Protein AF-A0A4U8Z7M3-F1 (afdb_monomer)

Solvent-accessible surface area (backbone atoms only — not comparable to full-atom values): 5163 Å² total; per-residue (Å²): 132,60,69,62,59,52,42,54,49,50,46,40,41,70,78,64,49,31,80,43,80,44,73,78,44,74,45,67,44,81,86,89,52,69,29,33,35,30,37,32,41,32,32,28,70,40,60,71,63,60,72,67,68,63,94,64,95,64,88,58,66,40,81,48,36,34,42,38,31,28,35,76,86,50,47,77,77,49,73,44,81,52,65,92,83,79,124

Sequence (87 aa):
MSAARAAVKQFLESELGARETRITKIAPVEHGALGWSAEAEILVPNLEIKTLGLPLTQEILEQEYYLVELDIDLIVRSYEYLSPSSH

Radius of gyration: 14.69 Å; Cα contacts (8 Å, |Δi|>4): 159; chains: 1; bounding box: 38×23×39 Å

Foldseek 3Di:
DDPLVVLVVCCCCPVVVFPDKDFPDKDADPDPFAWMKIKMKTWHFDVVVVVVVDPDPDGDTDIWIKIWIAHNVSHTPDMDTDPPPPD

Secondary structure (DSSP, 8-state):
--HHHHHHHHHHHHTS--SEEEEEEEEEPSSS--EEEEEEEEEEE-HHHHHTT---SSPPEEEEEEEEEEETTS-EEEEEE--TT--

pLDDT: mean 89.35, std 12.19, range [43.81, 97.81]

Structure (mmCIF, N/CA/C/O backbone):
data_AF-A0A4U8Z7M3-F1
#
_en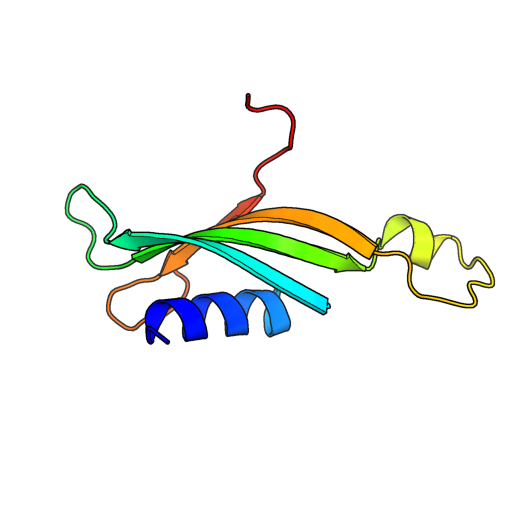try.id   AF-A0A4U8Z7M3-F1
#
loop_
_atom_site.group_PDB
_atom_site.id
_atom_site.type_symbol
_atom_site.label_atom_id
_atom_site.label_alt_id
_atom_site.label_comp_id
_atom_site.label_asym_id
_atom_site.label_entity_id
_atom_site.label_seq_id
_atom_site.pdbx_PDB_ins_code
_atom_site.Cartn_x
_atom_site.Cartn_y
_atom_site.Cartn_z
_atom_site.occupancy
_atom_site.B_iso_or_equiv
_atom_site.auth_seq_id
_atom_site.auth_comp_id
_atom_site.auth_asym_id
_atom_site.auth_atom_id
_atom_site.pdbx_PDB_model_num
ATOM 1 N N . MET A 1 1 ? -5.653 7.101 -15.316 1.00 58.94 1 MET A N 1
ATOM 2 C CA . MET A 1 1 ? -4.598 7.031 -14.275 1.00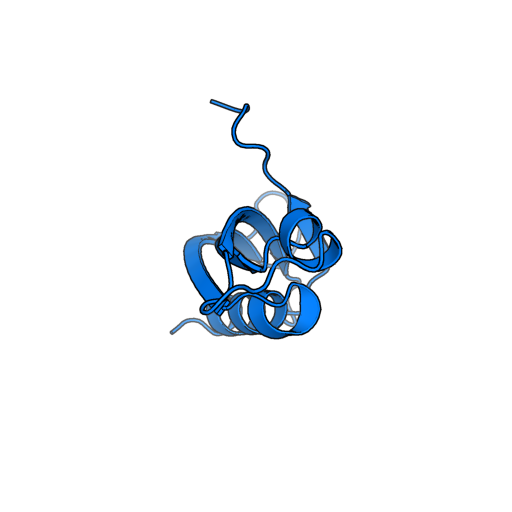 58.94 1 MET A CA 1
ATOM 3 C C . MET A 1 1 ? -3.499 6.098 -14.774 1.00 58.94 1 MET A C 1
ATOM 5 O O . MET A 1 1 ? -3.833 5.182 -15.510 1.00 58.94 1 MET A O 1
ATOM 9 N N . SER A 1 2 ? -2.225 6.342 -14.445 1.00 85.56 2 SER A N 1
ATOM 10 C CA . SER A 1 2 ? -1.105 5.456 -14.836 1.00 85.56 2 SER A CA 1
ATOM 11 C C . SER A 1 2 ? -1.257 4.056 -14.216 1.00 85.56 2 SER A C 1
ATOM 13 O O . SER A 1 2 ? -1.694 3.958 -13.070 1.00 85.56 2 SER A O 1
ATOM 15 N N . ALA A 1 3 ? -0.884 2.996 -14.943 1.00 94.00 3 ALA A N 1
ATOM 16 C CA . ALA A 1 3 ? -0.950 1.609 -14.465 1.00 94.00 3 ALA A CA 1
ATOM 17 C C . ALA A 1 3 ? -0.100 1.382 -13.200 1.00 94.00 3 ALA A C 1
ATOM 19 O O . ALA A 1 3 ? -0.565 0.748 -12.259 1.00 94.00 3 ALA A O 1
ATOM 20 N N . ALA A 1 4 ? 1.081 2.004 -13.118 1.00 94.69 4 ALA A N 1
ATOM 21 C CA . ALA A 1 4 ? 1.924 1.961 -11.922 1.00 94.69 4 ALA A CA 1
ATOM 22 C C . ALA A 1 4 ? 1.220 2.571 -10.699 1.00 94.69 4 ALA A C 1
ATOM 24 O O . ALA A 1 4 ? 1.244 2.010 -9.610 1.00 94.69 4 ALA A O 1
ATOM 25 N N . ARG A 1 5 ? 0.498 3.686 -10.886 1.00 96.25 5 ARG A N 1
ATOM 26 C CA . ARG A 1 5 ? -0.286 4.312 -9.809 1.00 96.25 5 ARG A CA 1
ATOM 27 C C . ARG A 1 5 ? -1.409 3.391 -9.319 1.00 96.25 5 ARG A C 1
ATOM 29 O O . ARG A 1 5 ? -1.700 3.384 -8.128 1.00 96.25 5 ARG A O 1
ATOM 36 N N . ALA A 1 6 ? -2.043 2.646 -10.225 1.00 96.94 6 ALA A N 1
ATOM 37 C CA . ALA A 1 6 ? -3.079 1.681 -9.865 1.00 96.94 6 ALA A CA 1
ATOM 38 C C . ALA A 1 6 ? -2.501 0.493 -9.079 1.00 96.94 6 ALA A C 1
ATOM 40 O O . ALA A 1 6 ? -3.067 0.136 -8.053 1.00 96.94 6 ALA A O 1
ATOM 41 N N . ALA A 1 7 ? -1.355 -0.048 -9.506 1.00 97.38 7 ALA A N 1
ATOM 42 C CA . ALA A 1 7 ? -0.670 -1.136 -8.810 1.00 97.38 7 ALA A CA 1
ATOM 43 C C . ALA A 1 7 ? -0.219 -0.737 -7.393 1.00 97.38 7 ALA A C 1
ATOM 45 O O . ALA A 1 7 ? -0.514 -1.453 -6.440 1.00 97.38 7 ALA A O 1
ATOM 46 N N . VAL A 1 8 ? 0.397 0.444 -7.229 1.00 97.44 8 VAL A N 1
ATOM 47 C CA . VAL A 1 8 ? 0.755 0.974 -5.897 1.00 97.44 8 VAL A CA 1
ATOM 48 C C . VAL A 1 8 ? -0.487 1.116 -5.023 1.00 97.44 8 VAL A C 1
ATOM 50 O O . VAL A 1 8 ? -0.494 0.656 -3.888 1.00 97.44 8 VAL A O 1
ATOM 53 N N . LYS A 1 9 ? -1.559 1.721 -5.549 1.00 97.50 9 LYS A N 1
ATOM 54 C CA . LYS A 1 9 ? -2.799 1.899 -4.790 1.00 97.50 9 LYS A CA 1
ATOM 55 C C . LYS A 1 9 ? -3.381 0.555 -4.336 1.00 97.50 9 LYS A C 1
ATOM 57 O O . LYS A 1 9 ? -3.730 0.421 -3.172 1.00 97.50 9 LYS A O 1
ATOM 62 N N . GLN A 1 10 ? -3.447 -0.426 -5.236 1.00 97.69 10 GLN A N 1
ATOM 63 C CA . GLN A 1 10 ? -3.958 -1.757 -4.922 1.00 97.69 10 GLN A CA 1
ATOM 64 C C . GLN A 1 10 ? -3.150 -2.418 -3.801 1.00 97.69 10 GLN A C 1
ATOM 66 O O . GLN A 1 10 ? -3.750 -2.937 -2.870 1.00 97.69 10 GLN A O 1
ATOM 71 N N . PHE A 1 11 ? -1.818 -2.361 -3.867 1.00 97.81 11 PHE A N 1
ATOM 72 C CA . PHE A 1 11 ? -0.948 -2.893 -2.818 1.00 97.81 11 PHE A CA 1
ATOM 73 C C . PHE A 1 11 ? -1.199 -2.227 -1.458 1.00 97.81 11 PHE A C 1
ATOM 75 O O . PHE A 1 11 ? -1.349 -2.916 -0.453 1.00 97.81 11 PHE A O 1
ATOM 82 N N . LEU A 1 12 ? -1.290 -0.894 -1.424 1.00 97.62 12 LEU A N 1
ATOM 83 C CA . LEU A 1 12 ? -1.531 -0.148 -0.186 1.00 97.62 12 LEU A CA 1
ATOM 84 C C . LEU A 1 12 ? -2.897 -0.493 0.434 1.00 97.62 12 LEU A C 1
ATOM 86 O O . LEU A 1 12 ? -3.009 -0.636 1.650 1.00 97.62 12 LEU A O 1
ATOM 90 N N . GLU A 1 13 ? -3.931 -0.662 -0.390 1.00 97.25 13 GLU A N 1
ATOM 91 C CA . GLU A 1 13 ? -5.273 -1.036 0.071 1.00 97.25 13 GLU A CA 1
ATOM 92 C C . GLU A 1 13 ? -5.354 -2.510 0.510 1.00 9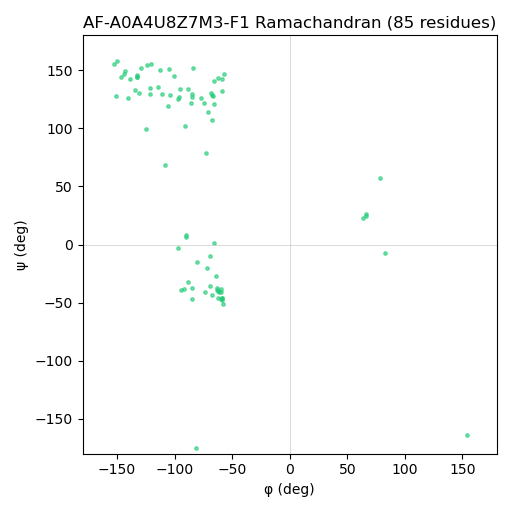7.25 13 GLU A C 1
ATOM 94 O O . GLU A 1 13 ? -5.996 -2.803 1.520 1.00 97.25 13 GLU A O 1
ATOM 99 N N . SER A 1 14 ? -4.722 -3.443 -0.219 1.00 96.62 14 SER A N 1
ATOM 100 C CA . SER A 1 14 ? -4.841 -4.885 0.051 1.00 96.62 14 SER A CA 1
ATOM 101 C C . SER A 1 14 ? -3.871 -5.394 1.111 1.00 96.62 14 SER A C 1
ATOM 103 O O . SER A 1 14 ? -4.293 -6.114 2.013 1.00 96.62 14 SER A O 1
ATOM 105 N N . GLU A 1 15 ? -2.595 -5.019 1.018 1.00 96.25 15 GLU A N 1
ATOM 106 C CA . GLU A 1 15 ? -1.534 -5.561 1.873 1.00 96.25 15 GLU A CA 1
ATOM 107 C C . GLU A 1 15 ? -1.327 -4.719 3.131 1.00 96.25 15 GLU A C 1
ATOM 109 O O . GLU A 1 15 ? -1.108 -5.271 4.207 1.00 96.25 15 GLU A O 1
ATOM 114 N N . LEU A 1 16 ? -1.428 -3.388 3.018 1.00 94.25 16 LEU A N 1
ATOM 115 C CA . LEU A 1 16 ? -1.261 -2.475 4.161 1.00 94.25 16 LEU A CA 1
ATOM 116 C C . LEU A 1 16 ? -2.593 -2.041 4.789 1.00 94.25 16 LEU A C 1
ATOM 118 O O . LEU A 1 16 ? -2.608 -1.340 5.796 1.00 94.25 16 LEU A O 1
ATOM 122 N N . GLY A 1 17 ? -3.728 -2.467 4.227 1.00 95.12 17 GLY A N 1
ATOM 123 C CA . GLY A 1 17 ? -5.050 -2.204 4.798 1.00 95.12 17 GLY A CA 1
ATOM 124 C C . GLY A 1 17 ? -5.454 -0.726 4.802 1.00 95.12 17 GLY A C 1
ATOM 125 O O . GLY A 1 17 ? -6.264 -0.320 5.644 1.00 95.12 17 GLY A O 1
ATOM 126 N N . ALA A 1 18 ? -4.908 0.078 3.884 1.00 96.62 18 ALA A N 1
ATOM 127 C CA . ALA A 1 18 ? -5.232 1.493 3.765 1.00 96.62 18 ALA A CA 1
ATOM 128 C C . ALA A 1 18 ? -6.735 1.711 3.518 1.00 96.62 18 ALA A C 1
ATOM 130 O O . ALA A 1 18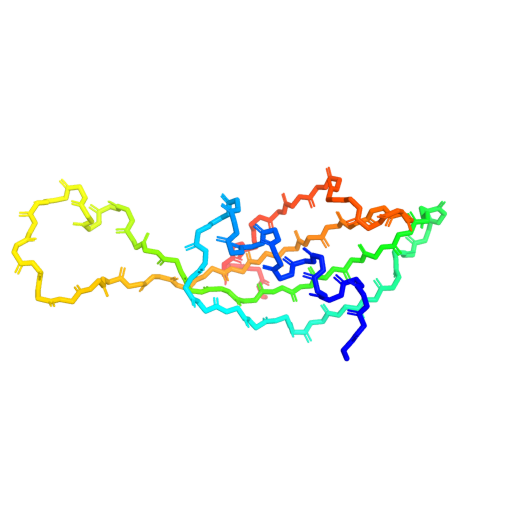 ? -7.349 1.086 2.652 1.00 96.62 18 ALA A O 1
ATOM 131 N N . ARG A 1 19 ? -7.334 2.634 4.276 1.00 95.75 19 ARG A N 1
ATOM 132 C CA . ARG A 1 19 ? -8.703 3.133 4.064 1.00 95.75 19 ARG A CA 1
ATOM 133 C C . ARG A 1 19 ? -8.737 4.260 3.053 1.00 95.75 19 ARG A C 1
ATOM 135 O O . ARG A 1 19 ? -9.661 4.353 2.250 1.00 95.75 19 ARG A O 1
ATOM 142 N N . GLU A 1 20 ? -7.711 5.096 3.101 1.00 96.19 20 GLU A N 1
ATOM 143 C CA . GLU A 1 20 ? -7.499 6.181 2.161 1.00 96.19 20 GLU A CA 1
ATOM 144 C C . GLU A 1 20 ? -6.055 6.157 1.683 1.00 96.19 20 GLU A C 1
ATOM 146 O O . GLU A 1 20 ? -5.138 5.775 2.410 1.00 96.19 20 GLU A O 1
ATOM 151 N N . THR A 1 21 ? -5.849 6.537 0.426 1.00 96.75 21 THR A N 1
ATOM 152 C CA . THR A 1 21 ? -4.533 6.516 -0.207 1.00 96.75 21 THR A CA 1
ATOM 153 C C . THR A 1 21 ? -4.358 7.742 -1.078 1.00 96.75 21 THR A C 1
ATOM 155 O O . THR A 1 21 ? -5.129 7.988 -2.013 1.00 96.75 21 THR A O 1
ATOM 158 N N . ARG A 1 22 ? -3.276 8.472 -0.829 1.00 97.00 22 ARG A N 1
ATOM 159 C CA . ARG A 1 22 ? -2.827 9.603 -1.624 1.00 97.00 22 ARG A CA 1
ATOM 160 C C . ARG A 1 22 ? -1.388 9.371 -2.060 1.00 97.00 22 ARG A C 1
ATOM 162 O O . ARG A 1 22 ? -0.441 9.655 -1.344 1.00 97.00 22 ARG A O 1
ATOM 169 N N . ILE A 1 23 ? -1.217 8.915 -3.296 1.00 96.56 23 ILE A N 1
ATOM 170 C CA . ILE A 1 23 ? 0.110 8.865 -3.924 1.00 96.56 23 ILE A CA 1
ATOM 171 C C . ILE A 1 23 ? 0.532 10.311 -4.226 1.00 96.56 23 ILE A C 1
ATOM 173 O O . ILE A 1 23 ? -0.124 10.988 -5.030 1.00 96.56 23 ILE A O 1
ATOM 177 N N . THR A 1 24 ? 1.582 10.788 -3.564 1.00 95.62 24 THR A N 1
ATOM 178 C CA . THR A 1 24 ? 2.090 12.168 -3.627 1.00 95.62 24 THR A CA 1
ATOM 179 C C . THR A 1 24 ? 3.103 12.341 -4.753 1.00 95.62 24 THR A C 1
ATOM 181 O O . THR A 1 24 ? 3.114 13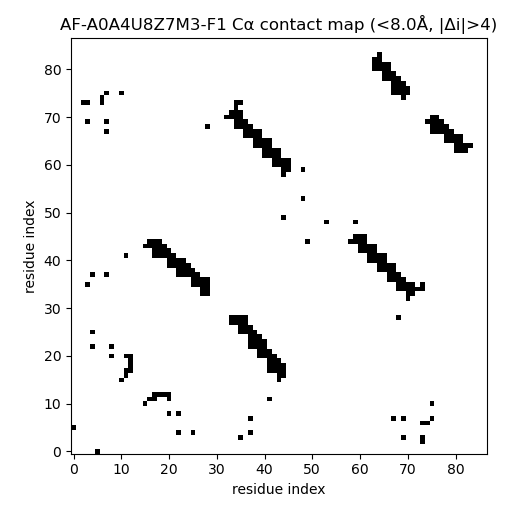.379 -5.414 1.00 95.62 24 THR A O 1
ATOM 184 N N . LYS A 1 25 ? 3.874 11.292 -5.052 1.00 95.19 25 LYS A N 1
ATOM 185 C CA . LYS A 1 25 ? 4.862 11.261 -6.133 1.00 95.19 25 LYS A CA 1
ATOM 186 C C . LYS A 1 25 ? 4.899 9.881 -6.771 1.00 95.19 25 LYS A C 1
ATOM 188 O O . LYS A 1 25 ? 4.691 8.878 -6.101 1.00 95.19 25 LYS A O 1
ATOM 193 N N . ILE A 1 26 ? 5.151 9.828 -8.074 1.00 95.38 26 ILE A N 1
ATOM 194 C CA . ILE A 1 26 ? 5.442 8.580 -8.782 1.00 95.38 26 ILE A CA 1
ATOM 195 C C . ILE A 1 26 ? 6.343 8.877 -9.978 1.00 95.38 26 ILE A C 1
ATOM 197 O O . ILE A 1 26 ? 6.036 9.764 -10.775 1.00 95.38 26 ILE A O 1
ATOM 201 N N . ALA A 1 27 ? 7.453 8.159 -10.088 1.00 94.44 27 ALA A N 1
ATOM 202 C CA . ALA A 1 27 ? 8.446 8.341 -11.140 1.00 94.44 27 ALA A CA 1
ATOM 203 C C . ALA A 1 27 ? 9.147 7.010 -11.452 1.00 94.44 27 ALA A C 1
ATOM 205 O O . ALA A 1 27 ? 9.136 6.113 -10.612 1.00 94.44 27 ALA A O 1
ATOM 206 N N . PRO A 1 28 ? 9.746 6.844 -12.639 1.00 92.88 28 PRO A N 1
ATOM 207 C CA . PRO A 1 28 ? 10.646 5.724 -12.893 1.00 92.88 28 PRO A CA 1
ATOM 208 C C . PRO A 1 28 ? 11.811 5.712 -11.892 1.00 92.88 28 PRO A C 1
ATOM 210 O O . PRO A 1 28 ? 12.264 6.776 -11.470 1.00 92.88 28 PRO A O 1
ATOM 213 N N . VAL A 1 29 ? 12.303 4.527 -11.523 1.00 89.38 29 VAL A N 1
ATOM 214 C CA . VAL A 1 29 ? 13.495 4.407 -10.663 1.00 89.38 29 VAL A CA 1
ATOM 215 C C . VAL A 1 29 ? 14.729 4.878 -11.444 1.00 89.38 29 VAL A C 1
ATOM 217 O O . VAL A 1 29 ? 14.950 4.448 -12.577 1.00 89.38 29 VAL A O 1
ATOM 220 N N . GLU A 1 30 ? 15.540 5.766 -10.866 1.00 71.88 30 GLU A N 1
ATOM 221 C CA . GLU A 1 30 ? 16.819 6.167 -11.467 1.00 71.88 30 GLU A CA 1
ATOM 222 C C . GLU A 1 30 ? 17.929 5.159 -11.112 1.00 71.88 30 GLU A C 1
ATOM 224 O O . GLU A 1 30 ? 17.901 4.561 -10.044 1.00 71.88 30 GLU A O 1
ATOM 229 N N . HIS A 1 31 ? 18.943 5.015 -11.976 1.00 58.25 31 HIS A N 1
ATOM 230 C CA . HIS A 1 31 ? 20.113 4.122 -11.814 1.00 58.25 31 HIS A CA 1
ATOM 231 C C . HIS A 1 31 ? 19.895 2.625 -12.122 1.00 58.25 31 HIS A C 1
ATOM 233 O O . HIS A 1 31 ? 20.214 1.743 -11.330 1.00 58.25 31 HIS A O 1
ATOM 239 N N . GLY A 1 32 ? 19.449 2.315 -13.344 1.00 58.44 32 GLY A N 1
ATOM 240 C CA . GLY A 1 32 ? 19.628 0.983 -13.950 1.00 58.44 32 GLY A CA 1
ATOM 241 C C . GLY A 1 32 ? 18.610 -0.090 -13.548 1.00 58.44 32 GLY A C 1
ATOM 242 O O . GLY A 1 32 ? 18.586 -1.153 -14.167 1.00 58.44 32 GLY A O 1
ATOM 243 N N . ALA A 1 33 ? 17.734 0.187 -12.582 1.00 65.56 33 ALA A N 1
ATOM 244 C CA . ALA A 1 33 ? 16.566 -0.639 -12.305 1.00 65.56 33 ALA A CA 1
ATOM 245 C C . ALA A 1 33 ? 15.398 -0.234 -13.220 1.00 65.56 33 ALA A C 1
ATOM 247 O O . ALA A 1 33 ? 15.008 0.928 -13.279 1.00 65.56 33 ALA A O 1
ATOM 248 N N . LEU A 1 34 ? 14.823 -1.203 -13.935 1.00 83.75 34 LEU A N 1
ATOM 249 C CA . LEU A 1 34 ? 13.551 -1.012 -14.633 1.00 83.75 34 LEU A CA 1
ATOM 250 C C . LEU A 1 34 ? 12.415 -1.088 -13.604 1.00 83.75 34 LEU A C 1
ATOM 252 O O . LEU A 1 34 ? 12.338 -2.076 -12.866 1.00 83.75 34 LEU A O 1
ATOM 256 N N . GLY A 1 35 ? 11.554 -0.068 -13.559 1.00 92.12 35 GLY A N 1
ATOM 257 C CA . GLY A 1 35 ? 10.446 -0.013 -12.608 1.00 92.12 35 GLY A CA 1
ATOM 258 C C . GLY A 1 35 ? 9.976 1.399 -12.274 1.00 92.12 35 GLY A C 1
ATOM 259 O O . GLY A 1 35 ? 10.297 2.362 -12.976 1.00 92.12 35 GLY A O 1
ATOM 260 N N . TRP A 1 36 ? 9.221 1.509 -11.183 1.00 95.56 36 TRP A N 1
ATOM 261 C CA . TRP A 1 36 ? 8.661 2.761 -10.672 1.00 95.56 36 TRP A CA 1
ATOM 262 C C . TRP A 1 36 ? 8.900 2.889 -9.172 1.00 95.56 36 TRP A C 1
ATOM 264 O O . TRP A 1 36 ? 8.801 1.908 -8.452 1.00 95.56 36 TRP A O 1
ATOM 274 N N . SER A 1 37 ? 9.140 4.104 -8.702 1.00 95.62 37 SER A N 1
ATOM 275 C CA . SER A 1 37 ? 9.142 4.471 -7.290 1.00 95.62 37 SER A CA 1
ATOM 276 C C . SER A 1 37 ? 7.991 5.439 -7.027 1.00 95.62 37 SER A C 1
ATOM 278 O O . SER A 1 37 ? 7.740 6.353 -7.823 1.00 95.62 37 SER A O 1
ATOM 280 N N . ALA A 1 38 ? 7.258 5.223 -5.940 1.00 96.56 38 ALA A N 1
ATOM 281 C CA . ALA A 1 38 ? 6.123 6.041 -5.550 1.00 96.56 38 ALA A CA 1
ATOM 282 C C . ALA A 1 38 ? 6.171 6.390 -4.065 1.00 96.56 38 ALA A C 1
ATOM 284 O O . ALA A 1 38 ? 6.331 5.515 -3.224 1.00 96.56 38 ALA A O 1
ATOM 285 N N . GLU A 1 39 ? 5.957 7.665 -3.757 1.00 97.06 39 GLU A N 1
ATOM 286 C CA . GLU A 1 39 ? 5.716 8.130 -2.393 1.00 97.06 39 GLU A CA 1
ATOM 287 C C . GLU A 1 39 ? 4.199 8.216 -2.186 1.00 97.06 39 GLU A C 1
AT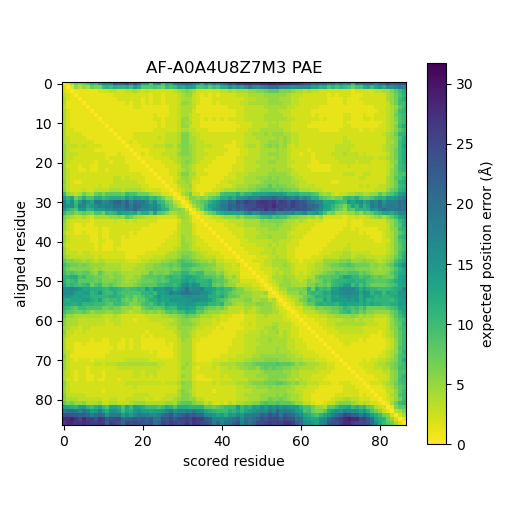OM 289 O O . GLU A 1 39 ? 3.463 8.719 -3.050 1.00 97.06 39 GLU A O 1
ATOM 294 N N . ALA A 1 40 ? 3.719 7.704 -1.059 1.00 97.69 40 ALA A N 1
ATOM 295 C CA . ALA A 1 40 ? 2.307 7.675 -0.724 1.00 97.69 40 ALA A CA 1
ATOM 296 C C . ALA A 1 40 ? 2.067 8.015 0.744 1.00 97.69 40 ALA A C 1
ATOM 298 O O . ALA A 1 40 ? 2.806 7.601 1.627 1.00 97.69 40 ALA A O 1
ATOM 299 N N . GLU A 1 41 ? 0.988 8.746 0.973 1.00 97.69 41 GLU A N 1
ATOM 300 C CA . GLU A 1 41 ? 0.382 9.000 2.272 1.00 97.69 41 GLU A CA 1
ATOM 301 C C . GLU A 1 41 ? -0.871 8.122 2.365 1.00 97.69 41 GLU A C 1
ATOM 303 O O . GLU A 1 41 ? -1.693 8.111 1.438 1.00 97.69 41 GLU A O 1
ATOM 308 N N . ILE A 1 42 ? -1.010 7.358 3.445 1.00 97.19 42 ILE A N 1
ATOM 309 C CA . ILE A 1 42 ? -2.151 6.467 3.667 1.00 97.19 42 ILE A CA 1
ATOM 310 C C . ILE A 1 42 ? -2.770 6.700 5.039 1.00 97.19 42 ILE A C 1
ATOM 312 O O . ILE A 1 42 ? -2.083 7.087 5.980 1.00 97.19 42 ILE A O 1
ATOM 316 N N . LEU A 1 43 ? -4.071 6.429 5.144 1.00 96.81 43 LEU A N 1
ATOM 317 C CA . LEU A 1 43 ? -4.756 6.314 6.427 1.00 96.81 43 LEU A CA 1
ATOM 318 C C . LEU A 1 43 ? -5.030 4.842 6.712 1.00 96.81 43 LEU A C 1
ATOM 320 O O . LEU A 1 43 ? -5.757 4.198 5.950 1.00 96.81 43 LEU A O 1
ATOM 324 N N . VAL A 1 44 ? -4.475 4.321 7.801 1.00 95.31 44 VAL A N 1
ATOM 325 C CA . VAL A 1 44 ? -4.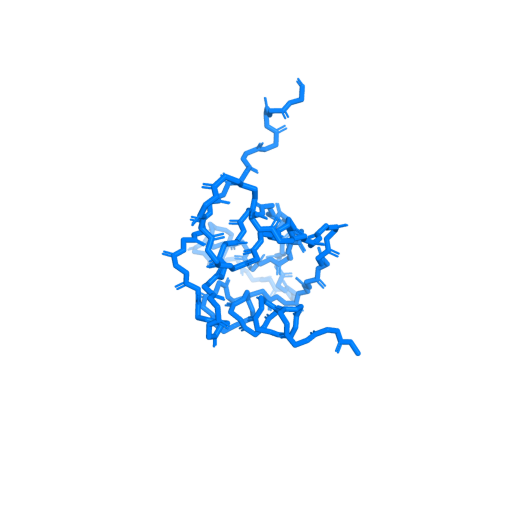638 2.927 8.236 1.00 95.31 44 VAL A CA 1
ATOM 326 C C . VAL A 1 44 ? -5.260 2.869 9.626 1.00 95.31 44 VAL A C 1
ATOM 328 O O . VAL A 1 44 ? -5.175 3.836 10.380 1.00 95.31 44 VAL A O 1
ATOM 331 N N . PRO A 1 45 ? -5.934 1.774 10.000 1.00 93.19 45 PRO A N 1
ATOM 332 C CA . PRO A 1 45 ? -6.483 1.660 11.342 1.00 93.19 45 PRO A CA 1
ATOM 333 C C . PRO A 1 45 ? -5.393 1.578 12.408 1.00 93.19 45 PRO A C 1
ATOM 335 O O . PRO A 1 45 ? -4.575 0.664 12.360 1.00 93.19 45 PRO A O 1
ATOM 338 N N . ASN A 1 46 ? -5.466 2.438 13.426 1.00 90.62 46 ASN A N 1
ATOM 339 C CA . ASN A 1 46 ? -4.522 2.405 14.537 1.00 90.62 46 ASN A CA 1
ATOM 340 C C . ASN A 1 46 ? -4.717 1.115 15.354 1.00 90.62 46 ASN A C 1
ATOM 342 O O . ASN A 1 46 ? -5.725 0.926 16.053 1.00 90.62 46 ASN A O 1
ATOM 346 N N . LEU A 1 47 ? -3.763 0.192 15.220 1.00 85.88 47 LEU A N 1
ATOM 347 C CA . LEU A 1 47 ? -3.851 -1.132 15.832 1.00 85.88 47 LEU A CA 1
ATOM 348 C C . LEU A 1 47 ? -3.720 -1.065 17.354 1.00 85.88 47 LEU A C 1
ATOM 350 O O . LEU A 1 47 ? -4.424 -1.799 18.046 1.00 85.88 47 LEU A O 1
ATOM 354 N N . GLU A 1 48 ? -2.896 -0.160 17.886 1.00 86.75 48 GLU A N 1
ATOM 355 C CA . GLU A 1 48 ? -2.733 0.014 19.332 1.00 86.75 48 GLU A CA 1
ATOM 356 C C . GLU A 1 48 ? -4.082 0.332 19.985 1.00 86.75 48 GLU A C 1
ATOM 358 O O . GLU A 1 48 ? -4.534 -0.391 20.872 1.00 86.75 48 GLU A O 1
ATOM 363 N N . ILE A 1 49 ? -4.803 1.320 19.455 1.00 85.75 49 ILE A N 1
ATOM 364 C CA . ILE A 1 49 ? -6.135 1.714 19.915 1.00 85.75 49 ILE A CA 1
ATOM 365 C C . ILE A 1 49 ? -7.149 0.576 19.744 1.00 85.75 49 ILE A C 1
ATOM 367 O O . ILE A 1 49 ? -7.959 0.345 20.647 1.00 85.75 49 ILE A O 1
ATOM 371 N N . LYS A 1 50 ? -7.099 -0.181 18.637 1.00 80.75 50 LYS A N 1
ATOM 372 C CA . LYS A 1 50 ? -7.961 -1.364 18.455 1.00 80.75 50 LYS A CA 1
ATOM 373 C C . LYS A 1 50 ? -7.739 -2.415 19.541 1.00 80.75 50 LYS A C 1
ATOM 375 O O . LYS A 1 50 ? -8.707 -2.999 20.026 1.00 80.75 50 LYS A O 1
ATOM 380 N N . THR A 1 51 ? -6.491 -2.654 19.942 1.00 85.25 51 THR A N 1
ATOM 381 C CA . THR A 1 51 ? -6.169 -3.662 20.967 1.00 85.25 51 THR A CA 1
ATOM 382 C C . THR A 1 51 ? -6.578 -3.255 22.380 1.00 85.25 51 THR A C 1
ATOM 384 O O . THR A 1 51 ? -6.784 -4.130 23.220 1.00 85.25 51 THR A O 1
ATOM 38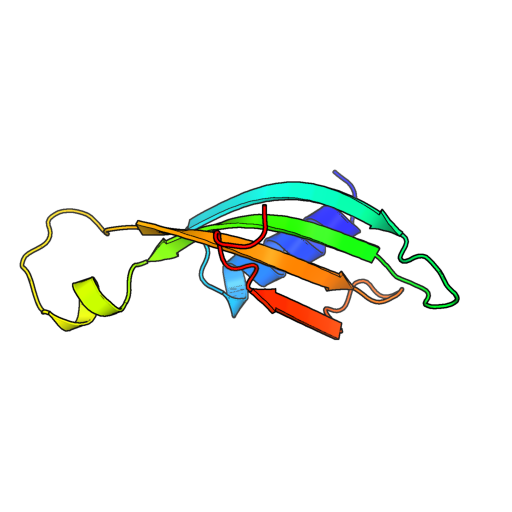7 N N . LEU A 1 52 ? -6.784 -1.959 22.643 1.00 85.38 52 LEU A N 1
ATOM 388 C CA . LEU A 1 52 ? -7.258 -1.472 23.943 1.00 85.38 52 LEU A CA 1
ATOM 389 C C . LEU A 1 52 ? -8.717 -1.855 24.242 1.00 85.38 52 LEU A C 1
ATOM 391 O O . LEU A 1 52 ? -9.178 -1.651 25.364 1.00 85.38 52 LEU A O 1
ATOM 395 N N . GLY A 1 53 ? -9.458 -2.396 23.265 1.00 78.69 53 GLY A N 1
ATOM 396 C CA . GLY A 1 53 ? -10.836 -2.857 23.465 1.00 78.69 53 GLY A CA 1
ATOM 397 C C . GLY A 1 53 ? -11.803 -1.734 23.847 1.00 78.69 53 GLY A C 1
ATOM 398 O O . GLY A 1 53 ? -12.838 -1.987 24.465 1.00 78.69 53 GLY A O 1
ATOM 399 N N . LEU A 1 54 ? -11.456 -0.488 23.513 1.00 82.25 54 LEU A N 1
ATOM 400 C CA . LEU A 1 54 ? -12.284 0.672 23.807 1.00 82.25 54 LEU A CA 1
ATOM 401 C C . LEU A 1 54 ? -13.593 0.587 23.003 1.00 82.25 54 LEU A C 1
ATOM 403 O O . LEU A 1 54 ? -13.564 0.200 21.831 1.00 82.25 54 LEU A O 1
ATOM 407 N N . PRO A 1 55 ? -14.745 0.962 23.590 1.00 82.44 55 PRO A N 1
ATOM 408 C CA . PRO A 1 55 ? -16.010 1.043 22.872 1.00 82.44 55 PRO A CA 1
ATOM 409 C C . PRO A 1 55 ? -15.985 2.259 21.940 1.00 82.44 55 PRO A C 1
ATOM 411 O O . PRO A 1 55 ? -16.506 3.329 22.252 1.00 82.44 55 PRO A O 1
ATOM 414 N N . LEU A 1 56 ? -15.323 2.100 20.800 1.00 79.44 56 LEU A N 1
ATOM 415 C CA . LEU A 1 56 ? -15.217 3.123 19.776 1.00 79.44 56 LEU A CA 1
ATOM 416 C C . LEU A 1 56 ? -16.450 3.059 18.878 1.00 79.44 56 LEU A C 1
ATOM 418 O O . LEU A 1 56 ? -16.814 2.002 18.366 1.00 79.44 56 LEU A O 1
ATOM 422 N N . THR A 1 57 ? -17.090 4.204 18.668 1.00 83.19 57 THR A N 1
ATOM 423 C CA . THR A 1 57 ? -18.199 4.339 17.714 1.00 83.19 57 THR A CA 1
ATOM 424 C C . THR A 1 57 ? -17.709 4.499 16.274 1.00 83.19 57 THR A C 1
ATOM 426 O O . THR A 1 57 ? -18.497 4.342 15.343 1.00 83.19 57 THR A O 1
ATOM 429 N N . GLN A 1 58 ? -16.421 4.810 16.085 1.00 84.12 58 GLN A N 1
ATOM 430 C CA . GLN A 1 58 ? -15.759 5.012 14.796 1.00 84.12 58 GLN A CA 1
ATOM 431 C C . GLN A 1 58 ? -14.326 4.458 14.837 1.00 84.12 58 GLN A C 1
ATOM 433 O O . GLN A 1 58 ? -13.691 4.454 15.890 1.00 84.12 58 GLN A O 1
ATOM 438 N N . GLU A 1 59 ? -13.819 3.981 13.695 1.00 87.44 59 GLU A N 1
ATOM 439 C CA . GLU A 1 59 ? -12.429 3.522 13.562 1.00 87.44 59 GLU A CA 1
ATOM 440 C C . GLU A 1 59 ? -11.483 4.724 13.698 1.00 87.44 59 GLU A C 1
ATOM 442 O O . GLU A 1 59 ? -11.671 5.740 13.030 1.00 87.44 59 GLU A O 1
ATOM 447 N N . ILE A 1 60 ? -10.479 4.617 14.571 1.00 91.94 60 ILE A N 1
ATOM 448 C CA . ILE A 1 60 ? -9.419 5.623 14.655 1.00 91.94 60 ILE A CA 1
ATOM 449 C C . ILE A 1 60 ? -8.356 5.259 13.630 1.00 91.94 60 ILE A C 1
ATOM 451 O O . ILE A 1 60 ? -7.815 4.151 13.658 1.00 91.94 60 ILE A O 1
ATOM 455 N N . LEU A 1 61 ? -8.094 6.192 12.720 1.00 94.00 61 LEU A N 1
ATOM 456 C CA . LEU A 1 61 ? -7.077 6.047 11.693 1.00 94.00 61 LEU A CA 1
ATOM 457 C C . LEU A 1 61 ? -5.821 6.809 12.096 1.00 94.00 61 LEU A C 1
ATOM 459 O O . LEU A 1 61 ? -5.895 7.882 12.696 1.00 94.00 61 LEU A O 1
ATOM 463 N N . GLU A 1 62 ? -4.681 6.254 11.729 1.00 94.19 62 GLU A N 1
ATOM 464 C CA . GLU A 1 62 ? -3.391 6.917 11.770 1.00 94.19 62 GLU A CA 1
ATOM 465 C C . GLU A 1 62 ? -2.875 7.141 10.358 1.00 94.19 62 GLU A C 1
ATOM 467 O O . GLU A 1 62 ? -3.210 6.413 9.419 1.00 94.19 62 GLU A O 1
ATOM 472 N N . GLN A 1 63 ? -2.099 8.207 10.218 1.00 95.12 63 GLN A N 1
ATOM 473 C CA . GLN A 1 63 ? -1.520 8.598 8.953 1.00 95.12 63 GLN A CA 1
ATOM 474 C C . GLN A 1 63 ? -0.092 8.081 8.861 1.00 95.12 63 GLN A C 1
ATOM 476 O O . GLN A 1 63 ? 0.741 8.395 9.710 1.00 95.12 63 GLN A O 1
ATOM 481 N N . GLU A 1 64 ? 0.186 7.347 7.793 1.00 94.88 64 GLU A N 1
ATOM 482 C CA . GLU A 1 64 ? 1.493 6.768 7.512 1.00 94.88 64 GLU A CA 1
ATOM 483 C C . GLU A 1 64 ? 1.997 7.205 6.138 1.00 94.88 64 GLU A C 1
ATOM 485 O O . GLU A 1 64 ? 1.219 7.519 5.232 1.00 94.88 64 GLU A O 1
ATOM 490 N N . TYR A 1 65 ? 3.317 7.209 5.981 1.00 96.44 65 TYR A N 1
ATOM 491 C CA . TYR A 1 65 ? 3.982 7.557 4.735 1.00 96.44 65 TYR A CA 1
ATOM 492 C C . TYR A 1 65 ? 4.830 6.384 4.275 1.00 96.44 65 TYR A C 1
ATOM 494 O O . TYR A 1 65 ? 5.560 5.798 5.070 1.00 96.44 65 TYR A O 1
ATOM 502 N N . TYR A 1 66 ? 4.756 6.061 2.990 1.00 96.81 66 TYR A N 1
ATOM 503 C CA . TYR A 1 66 ? 5.503 4.958 2.402 1.00 96.81 66 TYR A CA 1
ATOM 504 C C . TYR A 1 66 ? 6.202 5.368 1.119 1.00 96.81 66 TYR A C 1
ATOM 506 O O . TYR A 1 66 ? 5.647 6.100 0.296 1.00 96.81 66 TYR A O 1
ATOM 514 N N . LEU A 1 67 ? 7.392 4.810 0.927 1.00 96.94 67 LEU A N 1
ATOM 515 C CA . LEU A 1 67 ? 8.015 4.650 -0.377 1.00 96.94 67 LEU A CA 1
ATOM 516 C C . LEU A 1 67 ? 7.706 3.235 -0.873 1.00 96.94 67 LEU A C 1
ATOM 518 O O . LEU A 1 67 ? 7.954 2.273 -0.156 1.00 96.94 67 LEU A O 1
ATOM 522 N N . VAL A 1 68 ? 7.158 3.096 -2.077 1.00 96.88 68 VAL A N 1
ATOM 523 C CA . VAL A 1 68 ? 6.848 1.804 -2.705 1.00 96.88 68 VAL A CA 1
ATOM 524 C C . VAL A 1 68 ? 7.592 1.715 -4.026 1.00 96.88 68 VAL A C 1
ATOM 526 O O . VAL A 1 68 ? 7.473 2.612 -4.863 1.00 96.88 68 VAL A O 1
ATOM 529 N N . GLU A 1 69 ? 8.313 0.619 -4.243 1.00 96.38 69 GLU A N 1
ATOM 530 C CA . GLU A 1 69 ? 8.976 0.351 -5.515 1.00 96.38 69 GLU A CA 1
ATOM 531 C C . GLU A 1 69 ? 8.316 -0.816 -6.242 1.00 96.38 69 GLU A C 1
ATOM 533 O O . GLU A 1 69 ? 8.116 -1.904 -5.697 1.00 96.38 69 GLU A O 1
ATOM 538 N N . LEU A 1 70 ? 8.005 -0.582 -7.511 1.00 95.94 70 LEU A N 1
ATOM 539 C CA . LEU A 1 70 ? 7.521 -1.574 -8.453 1.00 95.94 70 LEU A CA 1
ATOM 540 C C . LEU A 1 70 ? 8.625 -1.960 -9.428 1.00 95.94 70 LEU A C 1
ATOM 542 O O . LEU A 1 70 ? 9.454 -1.131 -9.810 1.00 95.94 70 LEU A O 1
ATOM 546 N N . ASP A 1 71 ? 8.564 -3.185 -9.925 1.00 94.44 71 ASP A N 1
ATOM 547 C CA . ASP A 1 71 ? 9.317 -3.593 -11.101 1.00 94.44 71 ASP A CA 1
ATOM 548 C C . ASP A 1 71 ? 8.663 -3.195 -12.430 1.00 94.44 71 ASP A C 1
ATOM 550 O O . ASP A 1 71 ? 7.669 -2.465 -12.480 1.00 94.44 71 ASP A O 1
ATOM 554 N N . ILE A 1 72 ? 9.267 -3.642 -13.537 1.00 92.88 72 ILE A N 1
ATOM 555 C CA . ILE A 1 72 ? 8.769 -3.383 -14.892 1.00 92.88 72 ILE A CA 1
ATOM 556 C C . ILE A 1 72 ? 7.402 -4.024 -15.163 1.00 92.88 72 ILE A C 1
ATOM 558 O O . ILE A 1 72 ? 6.635 -3.485 -15.961 1.00 92.88 72 ILE A O 1
ATOM 562 N N . ASP A 1 73 ? 7.084 -5.117 -14.471 1.00 94.94 73 ASP A N 1
ATOM 563 C CA . ASP A 1 73 ? 5.818 -5.842 -14.571 1.00 94.94 73 ASP A CA 1
ATOM 564 C C . ASP A 1 73 ? 4.773 -5.311 -13.570 1.00 94.94 73 ASP A C 1
ATOM 566 O O . ASP A 1 73 ? 3.673 -5.852 -13.461 1.00 94.94 73 ASP A O 1
ATOM 570 N N . LEU A 1 74 ? 5.087 -4.199 -12.889 1.00 95.56 74 LEU A N 1
ATOM 571 C CA . LEU A 1 74 ? 4.261 -3.521 -11.887 1.00 95.56 74 LEU A CA 1
ATOM 572 C C . LEU A 1 74 ? 4.034 -4.337 -10.607 1.00 95.56 74 LEU A C 1
ATOM 574 O O . LEU A 1 74 ? 3.068 -4.096 -9.880 1.00 95.56 74 LEU A O 1
ATOM 578 N N . ILE A 1 75 ? 4.936 -5.270 -10.309 1.00 95.38 75 ILE A N 1
ATOM 579 C CA . ILE A 1 75 ? 4.943 -6.047 -9.071 1.00 95.38 75 ILE A CA 1
ATOM 580 C C . ILE A 1 75 ? 5.747 -5.285 -8.017 1.00 95.38 75 ILE A C 1
ATOM 582 O O . ILE A 1 75 ? 6.843 -4.792 -8.291 1.00 95.38 75 ILE A O 1
ATOM 586 N N . VAL A 1 76 ? 5.210 -5.190 -6.800 1.00 95.88 76 VAL A N 1
ATOM 587 C CA . VAL A 1 76 ? 5.897 -4.550 -5.669 1.00 95.88 76 VAL A CA 1
ATOM 588 C C . VAL A 1 76 ? 7.136 -5.360 -5.297 1.00 95.88 76 VAL A C 1
ATOM 590 O O . VAL A 1 76 ? 7.037 -6.538 -4.960 1.00 95.88 76 VAL A O 1
ATOM 593 N N . ARG A 1 77 ? 8.305 -4.719 -5.353 1.00 94.88 77 ARG A N 1
ATOM 594 C CA . ARG A 1 77 ? 9.593 -5.304 -4.950 1.00 94.88 77 ARG A CA 1
ATOM 595 C C . ARG A 1 77 ? 9.949 -4.977 -3.511 1.00 94.88 77 ARG A C 1
ATOM 597 O O . ARG A 1 77 ? 10.513 -5.815 -2.813 1.00 94.88 77 ARG A O 1
ATOM 604 N N . SER A 1 78 ? 9.657 -3.753 -3.095 1.00 95.06 78 SER A N 1
ATOM 605 C CA . SER A 1 78 ? 9.993 -3.234 -1.777 1.00 95.06 78 SER A CA 1
ATOM 606 C C . SER A 1 78 ? 8.997 -2.151 -1.378 1.00 95.06 78 SER A C 1
ATOM 608 O O . SER A 1 78 ? 8.355 -1.511 -2.219 1.00 95.06 78 SER A O 1
ATOM 610 N N . TYR A 1 79 ? 8.866 -1.963 -0.072 1.00 96.12 79 TYR A N 1
ATOM 611 C CA . TYR A 1 79 ? 8.193 -0.817 0.507 1.00 96.12 79 TYR A CA 1
ATOM 612 C C . TYR A 1 79 ? 8.881 -0.444 1.818 1.00 96.12 79 TYR A C 1
ATOM 614 O O . TYR A 1 79 ? 9.355 -1.314 2.552 1.00 96.12 79 TYR A O 1
ATOM 622 N N . GLU A 1 80 ? 8.95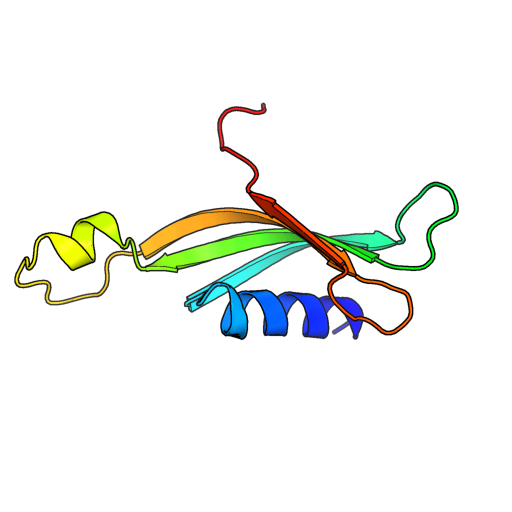0 0.848 2.099 1.00 96.25 80 GLU A N 1
ATOM 623 C CA . GLU A 1 80 ? 9.608 1.400 3.276 1.00 96.25 80 GLU A CA 1
ATOM 624 C C . GLU A 1 80 ? 8.679 2.398 3.957 1.00 96.25 80 GLU A C 1
ATOM 626 O O . GLU A 1 80 ? 8.136 3.289 3.302 1.00 96.25 80 GLU A O 1
ATOM 631 N N . TYR A 1 81 ? 8.503 2.245 5.270 1.00 94.06 81 TYR A N 1
ATOM 632 C CA . TYR A 1 81 ? 7.808 3.227 6.092 1.00 94.06 81 TYR A CA 1
ATOM 633 C C . TYR A 1 81 ? 8.707 4.447 6.312 1.00 94.06 81 TYR A C 1
ATOM 635 O O . TYR A 1 81 ? 9.800 4.342 6.872 1.00 94.06 81 TYR A O 1
ATOM 643 N N . LEU A 1 82 ? 8.228 5.616 5.903 1.00 91.06 82 LEU A N 1
ATOM 644 C CA . LEU A 1 82 ? 8.917 6.884 6.074 1.00 91.06 82 LEU A CA 1
ATOM 645 C C . LEU A 1 82 ? 8.467 7.502 7.397 1.00 91.06 82 LEU A C 1
ATOM 647 O O . LEU A 1 82 ? 7.376 8.063 7.503 1.00 91.06 82 LEU A O 1
ATOM 651 N N . SER A 1 83 ? 9.309 7.396 8.428 1.00 77.81 83 SER A N 1
ATOM 652 C CA . SER A 1 83 ? 9.006 8.048 9.702 1.00 77.81 83 SER A CA 1
ATOM 653 C C . SER A 1 83 ? 8.862 9.566 9.500 1.00 77.81 83 SER A C 1
ATOM 655 O O . SER A 1 83 ? 9.673 10.164 8.785 1.00 77.81 83 SER A O 1
ATOM 657 N N . PRO A 1 84 ? 7.925 10.236 10.190 1.00 62.97 84 PRO A N 1
ATOM 658 C CA . PRO A 1 84 ? 7.750 11.687 10.085 1.00 62.97 84 PRO A CA 1
ATOM 659 C C . PRO A 1 84 ? 8.941 12.512 10.623 1.00 62.97 84 PRO A C 1
ATOM 661 O O . PRO A 1 84 ? 8.889 13.737 10.615 1.00 62.97 84 PRO A O 1
ATOM 664 N N . SER A 1 85 ? 10.018 11.871 11.101 1.00 55.16 85 SER A N 1
ATOM 665 C CA . SER A 1 85 ? 11.205 12.523 11.684 1.00 55.16 85 SER A CA 1
ATOM 666 C C . SER A 1 85 ? 12.311 12.852 10.671 1.00 55.16 85 SER A C 1
ATOM 668 O O . SER A 1 85 ? 13.401 13.254 11.069 1.00 55.16 85 SER A O 1
ATOM 670 N N . SER A 1 86 ? 12.071 12.662 9.374 1.00 43.81 86 SER A N 1
ATOM 671 C CA . SER A 1 86 ? 13.058 12.899 8.315 1.00 43.81 86 SER A CA 1
ATOM 672 C C . SER A 1 86 ? 12.695 14.142 7.495 1.00 43.81 86 SER A C 1
ATOM 674 O O . SER A 1 86 ? 12.324 14.037 6.330 1.00 43.81 86 SER A O 1
ATOM 676 N N . HIS A 1 87 ? 12.784 15.317 8.121 1.00 44.12 87 HIS A N 1
ATOM 677 C CA . HIS A 1 87 ? 12.757 16.624 7.456 1.00 44.12 87 HIS A CA 1
ATOM 678 C C . HIS A 1 87 ? 13.991 17.440 7.832 1.00 44.12 87 HIS A C 1
ATOM 680 O O . HIS A 1 87 ? 14.362 17.423 9.028 1.00 44.12 87 HIS A O 1
#

Mean predicted aligned error: 5.35 Å

Nearest PDB structures (foldseek):
  4ytx-assembly4_L  TM=4.965E-01  e=7.356E+00  Saccharomyces cerevisiae S288C
  6suf-assembly1_E  TM=4.140E-01  e=6.108E+00  Photorhabdus luminescens

Organism: Methylocella tundrae (NCBI:txid227605)